Protein AF-A0A351IZZ0-F1 (afdb_monomer_lite)

Secondary structure (DSSP, 8-state):
-PPTT---TT--EEEE--HHHHHTSSSTTHHHHHHHHHHHHHHHHTSSSSPPEEEE--S-TT-TTT-

pLDDT: mean 86.91, std 10.91, range [50.72, 96.12]

Structure (mmCIF, N/CA/C/O backbone):
data_AF-A0A351IZZ0-F1
#
_entry.id   AF-A0A351IZZ0-F1
#
loop_
_atom_site.group_PDB
_atom_site.id
_atom_site.type_symbol
_atom_site.label_atom_id
_atom_site.label_alt_id
_atom_site.label_comp_id
_atom_site.label_asym_id
_atom_site.label_entity_id
_atom_site.label_seq_id
_atom_site.pdbx_PDB_ins_code
_atom_site.Cartn_x
_atom_site.Cartn_y
_atom_site.Cartn_z
_atom_site.occupancy
_atom_site.B_iso_or_equiv
_atom_site.auth_seq_id
_atom_site.auth_comp_id
_atom_site.auth_asym_id
_atom_site.auth_atom_id
_atom_site.pdbx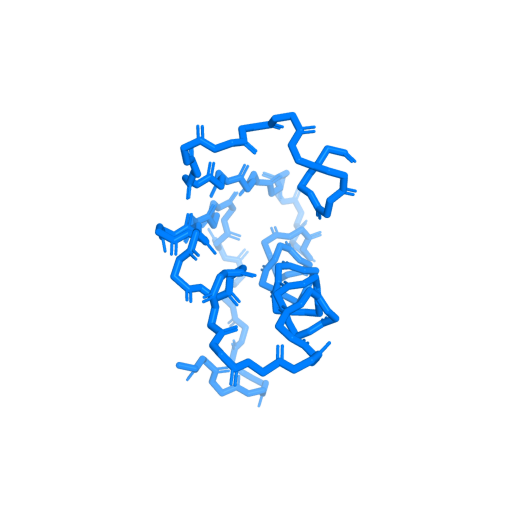_PDB_model_num
ATOM 1 N N . MET A 1 1 ? 12.075 -8.775 2.914 1.00 50.72 1 MET A N 1
ATOM 2 C CA . MET A 1 1 ? 12.674 -7.425 2.841 1.00 50.72 1 MET A CA 1
ATOM 3 C C . MET A 1 1 ? 13.701 -7.443 1.715 1.00 50.72 1 MET A C 1
ATOM 5 O O . MET A 1 1 ? 14.661 -8.192 1.823 1.00 50.72 1 MET A O 1
ATOM 9 N N . VAL A 1 2 ? 13.474 -6.734 0.602 1.00 56.38 2 VAL A N 1
ATOM 10 C CA . VAL A 1 2 ? 14.481 -6.648 -0.475 1.00 56.38 2 VAL A CA 1
ATOM 11 C C . VAL A 1 2 ? 15.543 -5.645 -0.039 1.00 56.38 2 VAL A C 1
ATOM 13 O O . VAL A 1 2 ? 15.207 -4.502 0.293 1.00 56.38 2 VAL A O 1
ATOM 16 N N . ALA A 1 3 ? 16.807 -6.069 -0.022 1.00 54.44 3 ALA A N 1
ATOM 17 C CA . ALA A 1 3 ? 17.932 -5.242 0.400 1.00 54.44 3 ALA A CA 1
ATOM 18 C C . ALA A 1 3 ? 17.903 -3.860 -0.284 1.00 54.44 3 ALA A C 1
ATOM 20 O O . ALA A 1 3 ? 17.585 -3.722 -1.470 1.00 54.44 3 ALA A O 1
ATOM 21 N N . LYS A 1 4 ? 18.177 -2.809 0.492 1.00 56.09 4 LYS A N 1
ATOM 22 C CA . LYS A 1 4 ? 18.352 -1.446 -0.022 1.00 56.09 4 LYS A CA 1
ATOM 23 C C . LYS A 1 4 ? 19.577 -1.465 -0.950 1.00 56.09 4 LYS A C 1
ATOM 25 O O . LYS A 1 4 ? 20.641 -1.879 -0.512 1.00 56.09 4 LYS A O 1
ATOM 30 N N . GLY A 1 5 ? 19.414 -1.071 -2.215 1.00 61.94 5 GLY A N 1
ATOM 31 C CA . GLY A 1 5 ? 20.483 -1.111 -3.228 1.00 61.94 5 GLY A CA 1
ATOM 32 C C . GLY A 1 5 ? 20.397 -2.262 -4.238 1.00 61.94 5 GLY A C 1
ATOM 33 O O . GLY A 1 5 ? 21.184 -2.287 -5.176 1.00 61.94 5 GLY A O 1
ATOM 34 N N . HIS A 1 6 ? 19.432 -3.178 -4.095 1.00 67.44 6 HIS A N 1
ATOM 35 C CA . HIS A 1 6 ? 19.103 -4.155 -5.135 1.00 67.44 6 HIS A CA 1
ATOM 36 C C . HIS A 1 6 ? 17.861 -3.675 -5.892 1.00 67.44 6 HIS A C 1
ATOM 38 O O . HIS A 1 6 ? 16.732 -3.816 -5.407 1.00 67.44 6 HIS A O 1
ATOM 44 N N . ASP A 1 7 ? 18.107 -3.003 -7.014 1.00 72.44 7 ASP A N 1
ATOM 45 C CA . ASP A 1 7 ? 17.085 -2.481 -7.915 1.00 72.44 7 ASP A CA 1
ATOM 46 C C . ASP A 1 7 ? 16.915 -3.409 -9.119 1.00 72.44 7 ASP A C 1
ATOM 48 O O . ASP A 1 7 ? 17.884 -4.001 -9.597 1.00 72.44 7 ASP A O 1
ATOM 52 N N . PHE A 1 8 ? 15.681 -3.546 -9.593 1.00 76.88 8 PHE A N 1
ATOM 53 C CA . PHE A 1 8 ? 15.349 -4.416 -10.715 1.00 76.88 8 PHE A CA 1
ATOM 54 C C . PHE A 1 8 ? 14.754 -3.567 -11.842 1.00 76.88 8 PHE A C 1
ATOM 56 O O . PHE A 1 8 ? 13.566 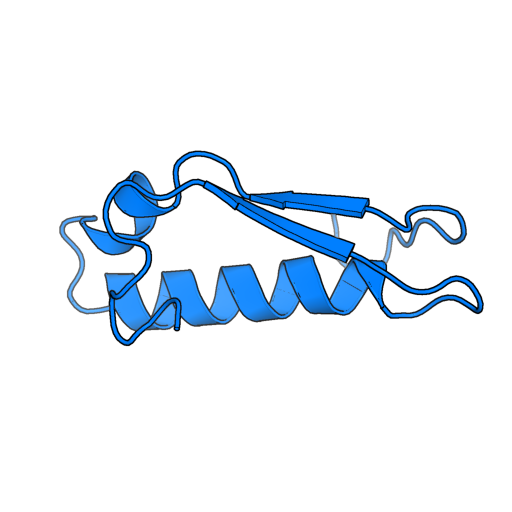-3.250 -11.793 1.00 76.88 8 PHE A O 1
ATOM 63 N N . PRO A 1 9 ? 15.536 -3.223 -12.880 1.00 76.94 9 PRO A N 1
ATOM 64 C CA . PRO A 1 9 ? 15.142 -2.219 -13.873 1.00 76.94 9 PRO A CA 1
ATOM 65 C C . PRO A 1 9 ? 13.927 -2.615 -14.726 1.00 76.94 9 PRO A C 1
ATOM 67 O O . PRO A 1 9 ? 13.298 -1.757 -15.333 1.00 76.94 9 PRO A O 1
ATOM 70 N N . LEU A 1 10 ? 13.578 -3.905 -14.771 1.00 81.62 10 LEU A N 1
ATOM 71 C CA . LEU A 1 10 ? 12.431 -4.422 -15.527 1.00 81.62 10 LEU A CA 1
ATOM 72 C C . LEU A 1 10 ? 11.213 -4.739 -14.644 1.00 81.62 10 LEU A C 1
ATOM 74 O O . LEU A 1 10 ? 10.220 -5.272 -15.139 1.00 81.62 10 LEU A O 1
ATOM 78 N N . VAL A 1 11 ? 11.265 -4.441 -13.341 1.00 83.62 11 VAL A N 1
ATOM 79 C CA . VAL A 1 11 ? 10.115 -4.637 -12.450 1.00 83.62 11 VAL A CA 1
ATOM 80 C C . VAL A 1 11 ? 9.150 -3.470 -12.613 1.00 83.62 11 VAL A C 1
ATOM 82 O O . VAL A 1 11 ? 9.350 -2.393 -12.064 1.00 83.62 11 VAL A O 1
ATOM 85 N N . SER A 1 12 ? 8.069 -3.720 -13.347 1.00 88.25 12 SER A N 1
ATOM 86 C CA . SER A 1 12 ? 6.967 -2.776 -13.565 1.00 88.25 12 SER A CA 1
ATOM 87 C C . SER A 1 12 ? 5.706 -3.117 -12.765 1.00 88.25 12 SER A C 1
ATOM 89 O O . SER A 1 12 ? 4.714 -2.399 -12.847 1.00 88.25 12 SER A O 1
ATOM 91 N N . LEU A 1 13 ? 5.710 -4.199 -11.979 1.00 90.38 13 LEU A N 1
ATOM 92 C CA . LEU A 1 13 ? 4.576 -4.603 -11.148 1.00 90.38 13 LEU A CA 1
ATOM 93 C C . LEU A 1 13 ? 5.033 -4.967 -9.737 1.00 90.38 13 LEU A C 1
ATOM 95 O O . LEU A 1 13 ? 5.918 -5.799 -9.548 1.00 90.38 13 LEU A O 1
ATOM 99 N N . VAL A 1 14 ? 4.355 -4.392 -8.750 1.00 90.81 14 VAL A N 1
ATOM 100 C CA . VAL A 1 14 ? 4.467 -4.746 -7.335 1.00 90.81 14 VAL A CA 1
ATOM 101 C C . VAL A 1 14 ? 3.108 -5.206 -6.823 1.00 90.81 14 VAL A C 1
ATOM 103 O O . VAL A 1 14 ? 2.096 -4.544 -7.042 1.00 90.81 14 VAL A O 1
ATOM 106 N N . GLY A 1 15 ? 3.098 -6.322 -6.098 1.00 92.12 15 GLY A N 1
ATOM 107 C CA . GLY A 1 15 ? 1.947 -6.790 -5.333 1.00 92.12 15 GLY A CA 1
ATOM 108 C C . GLY A 1 15 ? 2.247 -6.745 -3.839 1.00 92.12 15 GLY A C 1
ATOM 109 O O . GLY A 1 15 ? 3.231 -7.336 -3.395 1.00 92.12 15 GLY A O 1
ATOM 110 N N . VAL A 1 16 ? 1.401 -6.069 -3.066 1.00 92.19 16 VAL A N 1
ATOM 111 C CA . VAL A 1 16 ? 1.393 -6.147 -1.604 1.00 92.19 16 VAL A CA 1
ATOM 112 C C . VAL A 1 16 ? 0.223 -7.027 -1.200 1.00 92.19 16 VAL A C 1
ATOM 114 O O . VAL A 1 16 ? -0.933 -6.696 -1.454 1.00 92.19 16 VAL A O 1
ATOM 117 N N . ILE A 1 17 ? 0.533 -8.172 -0.604 1.00 93.81 17 ILE A N 1
ATOM 118 C CA . ILE A 1 17 ? -0.455 -9.186 -0.243 1.00 93.81 17 ILE A CA 1
ATOM 119 C C . ILE A 1 17 ? -0.727 -9.095 1.255 1.00 93.81 17 ILE A C 1
ATOM 121 O O . ILE A 1 17 ? 0.213 -8.975 2.040 1.00 93.81 17 ILE A O 1
ATOM 125 N N . ASN A 1 18 ? -2.002 -9.218 1.636 1.00 92.56 18 ASN A N 1
ATOM 126 C CA . ASN A 1 18 ? -2.443 -9.287 3.029 1.00 92.56 18 ASN A CA 1
ATOM 127 C C . ASN A 1 18 ? -2.031 -8.055 3.858 1.00 92.56 18 ASN A C 1
ATOM 129 O O . ASN A 1 18 ? -1.447 -8.174 4.935 1.00 92.56 18 ASN A O 1
ATOM 133 N N . THR A 1 19 ? -2.329 -6.857 3.348 1.00 93.88 19 THR A N 1
ATOM 134 C CA . THR A 1 19 ? -2.023 -5.590 4.035 1.00 93.88 19 THR A CA 1
ATOM 135 C C . THR A 1 19 ? -2.743 -5.469 5.380 1.00 93.88 19 THR A C 1
ATOM 137 O O . THR A 1 19 ? -2.240 -4.821 6.292 1.00 93.88 19 THR A O 1
ATOM 140 N N . ASP A 1 20 ? -3.872 -6.155 5.553 1.00 94.69 20 ASP A N 1
ATOM 141 C CA . ASP A 1 20 ? -4.634 -6.166 6.804 1.00 94.69 20 ASP A CA 1
ATOM 142 C C . ASP A 1 20 ? -3.805 -6.696 7.986 1.00 94.69 20 ASP A C 1
ATOM 144 O O . ASP A 1 20 ? -3.944 -6.211 9.106 1.00 94.69 20 ASP A O 1
ATOM 148 N N . ALA A 1 21 ? -2.884 -7.637 7.744 1.00 93.81 21 ALA A N 1
ATOM 149 C CA . ALA A 1 21 ? -2.029 -8.179 8.798 1.00 93.81 21 ALA A CA 1
ATOM 150 C C . ALA A 1 21 ? -1.113 -7.118 9.426 1.00 93.81 21 ALA A C 1
ATOM 152 O O . ALA A 1 21 ? -0.897 -7.141 10.636 1.00 93.81 21 ALA A O 1
ATOM 153 N N . SER A 1 22 ? -0.582 -6.185 8.628 1.00 93.12 22 SER A N 1
ATOM 154 C CA . SER A 1 22 ? 0.225 -5.080 9.158 1.00 93.12 22 SER A CA 1
ATOM 155 C C . SER A 1 22 ? -0.644 -3.944 9.688 1.00 93.12 22 SER A C 1
ATOM 157 O O . SER A 1 22 ? -0.259 -3.286 10.649 1.00 93.12 22 SER A O 1
ATOM 159 N N . LEU A 1 23 ? -1.819 -3.735 9.089 1.00 94.06 23 LEU A N 1
ATOM 160 C CA . LEU A 1 23 ? -2.748 -2.671 9.456 1.00 94.06 23 LEU A CA 1
ATOM 161 C C . LEU A 1 23 ? -3.374 -2.893 10.844 1.00 94.06 23 LEU A C 1
ATOM 163 O O . LEU A 1 23 ? -3.530 -1.938 11.597 1.00 94.06 23 LEU A O 1
ATOM 167 N N . TYR A 1 24 ? -3.687 -4.146 11.192 1.00 94.31 24 TYR A N 1
ATOM 168 C CA . TYR A 1 24 ? -4.296 -4.534 12.475 1.00 94.31 24 TYR A CA 1
ATOM 169 C C . TYR A 1 24 ? -3.332 -5.229 13.432 1.00 94.31 24 TYR A C 1
ATOM 171 O O . TYR A 1 24 ? -3.753 -5.899 14.379 1.00 94.31 24 TYR A O 1
ATOM 179 N N . MET A 1 25 ? -2.030 -5.087 13.199 1.00 94.62 25 MET A N 1
ATOM 180 C CA . MET A 1 25 ? -1.039 -5.529 14.166 1.00 94.62 25 MET A CA 1
ATOM 181 C C . MET A 1 25 ? -1.259 -4.797 15.498 1.00 94.62 25 MET A C 1
ATOM 183 O O . MET A 1 25 ? -1.621 -3.622 15.520 1.00 94.62 25 MET A O 1
ATOM 187 N N . THR A 1 26 ? -1.042 -5.484 16.622 1.00 93.50 26 THR A N 1
ATOM 188 C CA . THR A 1 26 ? -1.207 -4.922 17.975 1.00 93.50 26 THR A CA 1
ATOM 189 C C . THR A 1 26 ? -0.039 -3.995 18.340 1.00 93.50 26 THR A C 1
ATOM 191 O O . THR A 1 26 ? 0.703 -4.233 19.287 1.00 93.50 26 THR A O 1
ATOM 194 N N . ASP A 1 27 ? 0.145 -2.946 17.544 1.00 93.69 27 ASP A N 1
ATOM 195 C CA . ASP A 1 27 ? 1.140 -1.892 17.696 1.00 93.69 27 ASP A CA 1
ATOM 196 C C . ASP A 1 27 ? 0.452 -0.554 17.390 1.00 93.69 27 ASP A C 1
ATOM 198 O O . ASP A 1 27 ? -0.225 -0.410 16.373 1.00 93.69 27 ASP A O 1
ATOM 202 N N . TYR A 1 28 ? 0.632 0.450 18.249 1.00 94.19 28 TYR A N 1
ATOM 203 C CA . TYR A 1 28 ? 0.068 1.786 18.031 1.00 94.19 28 TYR A CA 1
ATOM 204 C C . TYR A 1 28 ? 0.612 2.454 16.756 1.00 94.19 28 TYR A C 1
ATOM 206 O O . TYR A 1 28 ? -0.010 3.373 16.226 1.00 94.19 28 TYR A O 1
ATOM 214 N N . ARG A 1 29 ? 1.754 1.981 16.241 1.00 95.62 29 ARG A N 1
ATOM 215 C CA . ARG A 1 29 ? 2.375 2.442 14.992 1.00 95.62 29 ARG A CA 1
ATOM 216 C C . ARG A 1 29 ? 2.007 1.594 13.779 1.00 95.62 29 ARG A C 1
ATOM 218 O O . ARG A 1 29 ? 2.557 1.829 12.707 1.00 95.62 29 ARG A O 1
ATOM 225 N N . ALA A 1 30 ? 1.094 0.628 13.900 1.00 95.00 30 ALA A N 1
ATOM 226 C CA . ALA A 1 30 ? 0.699 -0.262 12.803 1.00 95.00 30 ALA A CA 1
ATOM 227 C C . ALA A 1 30 ? 0.330 0.500 11.516 1.00 95.00 30 ALA A C 1
ATOM 229 O O . ALA A 1 30 ? 0.778 0.142 10.424 1.00 95.00 30 ALA A O 1
ATOM 230 N N . PHE A 1 31 ? -0.408 1.605 11.643 1.00 95.50 31 PHE A N 1
ATOM 231 C CA . PHE A 1 31 ? -0.796 2.447 10.510 1.00 95.50 31 PHE A CA 1
ATOM 232 C C . PHE A 1 31 ? 0.389 3.171 9.867 1.00 95.50 31 PHE A C 1
ATOM 234 O O . PHE A 1 31 ? 0.545 3.118 8.649 1.00 95.50 31 PHE A O 1
ATOM 241 N N . GLU A 1 32 ? 1.252 3.794 10.674 1.00 95.75 32 GLU A N 1
ATOM 242 C CA . GLU A 1 32 ? 2.463 4.477 10.200 1.00 95.75 32 GLU A CA 1
ATOM 243 C C . GLU A 1 32 ? 3.402 3.492 9.494 1.00 95.75 32 GLU A C 1
ATOM 245 O O . GLU A 1 32 ? 3.858 3.736 8.375 1.00 95.75 32 GLU A O 1
ATOM 250 N N . ASN A 1 33 ? 3.644 2.344 10.127 1.00 93.62 33 ASN A N 1
ATOM 251 C CA . ASN A 1 33 ? 4.501 1.295 9.596 1.00 93.62 33 ASN A CA 1
ATOM 252 C C . ASN A 1 33 ? 3.939 0.757 8.281 1.00 93.62 33 ASN A C 1
ATOM 254 O O . ASN A 1 33 ? 4.684 0.653 7.310 1.00 93.62 33 ASN A O 1
ATOM 258 N N . THR A 1 34 ? 2.634 0.473 8.222 1.00 94.88 34 THR A N 1
ATOM 259 C CA . THR A 1 34 ? 1.976 -0.006 6.999 1.00 94.88 34 THR A CA 1
ATOM 260 C C . THR A 1 34 ? 2.091 1.020 5.876 1.00 94.88 34 THR A C 1
ATOM 262 O O . THR A 1 34 ? 2.523 0.669 4.781 1.00 94.88 34 THR A O 1
ATOM 265 N N . PHE A 1 35 ? 1.794 2.292 6.148 1.00 94.75 35 PHE A N 1
ATOM 266 C CA . PHE A 1 35 ? 1.916 3.368 5.164 1.00 94.75 35 PHE A CA 1
ATOM 267 C C . PHE A 1 35 ? 3.350 3.518 4.634 1.00 94.75 35 PHE A C 1
ATOM 269 O O . PHE A 1 35 ? 3.574 3.599 3.422 1.00 94.75 35 PHE A O 1
ATOM 276 N N . SER A 1 36 ? 4.333 3.509 5.536 1.00 93.31 36 SER A N 1
ATOM 277 C CA . SER A 1 36 ? 5.755 3.608 5.194 1.00 93.31 36 SER A CA 1
ATOM 278 C C . SER A 1 36 ? 6.200 2.447 4.299 1.00 93.31 36 SER A C 1
ATOM 280 O O . SER A 1 36 ? 6.853 2.653 3.271 1.00 93.31 36 SER A O 1
ATOM 282 N N . LEU A 1 37 ? 5.776 1.226 4.635 1.00 90.81 37 LEU A N 1
ATOM 283 C CA . LEU A 1 37 ? 6.092 0.015 3.880 1.00 90.81 37 LEU A CA 1
ATOM 284 C C . LEU A 1 37 ? 5.442 0.041 2.491 1.00 90.81 37 LEU A C 1
ATOM 286 O O . LEU A 1 37 ? 6.129 -0.191 1.497 1.00 90.81 37 LEU A O 1
ATOM 290 N N . LEU A 1 38 ? 4.155 0.394 2.401 1.00 92.25 38 LEU A N 1
ATOM 291 C CA . LEU A 1 38 ? 3.447 0.554 1.128 1.00 92.25 38 LEU A CA 1
ATOM 292 C C . LEU A 1 38 ? 4.155 1.574 0.233 1.00 92.25 38 LEU A C 1
ATOM 294 O O . LEU A 1 38 ? 4.545 1.244 -0.886 1.00 92.25 38 LEU A O 1
ATOM 298 N N . THR A 1 39 ? 4.413 2.776 0.747 1.00 90.81 39 THR A N 1
ATOM 299 C CA . THR A 1 39 ? 5.080 3.851 -0.003 1.00 90.81 39 THR A CA 1
ATOM 300 C C . THR A 1 39 ? 6.456 3.418 -0.508 1.00 90.81 39 THR A C 1
ATOM 302 O O . THR A 1 39 ? 6.805 3.646 -1.668 1.00 90.81 39 THR A O 1
ATOM 305 N N . GLN A 1 40 ? 7.241 2.744 0.337 1.00 87.69 40 GLN A N 1
ATOM 306 C CA . GLN A 1 40 ? 8.574 2.282 -0.034 1.00 87.69 40 GLN A CA 1
ATOM 307 C C . GLN A 1 40 ? 8.537 1.230 -1.146 1.00 87.69 40 GLN A C 1
ATOM 309 O O . GLN A 1 40 ? 9.363 1.287 -2.060 1.00 87.69 40 GLN A O 1
ATOM 314 N N . VAL A 1 41 ? 7.636 0.249 -1.061 1.00 86.12 41 VAL A N 1
ATOM 315 C CA . VAL A 1 41 ? 7.568 -0.845 -2.039 1.00 86.12 41 VAL A CA 1
ATOM 316 C C . VAL A 1 41 ? 6.990 -0.335 -3.363 1.00 86.12 41 VAL A C 1
ATOM 318 O O . VAL A 1 41 ? 7.563 -0.613 -4.416 1.00 86.12 41 VAL A O 1
ATOM 321 N N . ILE A 1 42 ? 5.930 0.475 -3.323 1.00 88.19 42 ILE A N 1
ATOM 322 C CA . ILE A 1 42 ? 5.313 1.081 -4.515 1.00 88.19 42 ILE A CA 1
ATOM 323 C C . ILE A 1 42 ? 6.315 1.987 -5.240 1.00 88.19 42 ILE A C 1
ATOM 325 O O . ILE A 1 42 ? 6.482 1.889 -6.455 1.00 88.19 42 ILE A O 1
ATOM 329 N N . GLY A 1 43 ? 7.066 2.799 -4.491 1.00 85.25 43 GLY A N 1
ATOM 330 C CA . GLY A 1 43 ? 8.084 3.692 -5.041 1.00 85.25 43 GLY A CA 1
ATOM 331 C C . GLY A 1 43 ? 9.282 2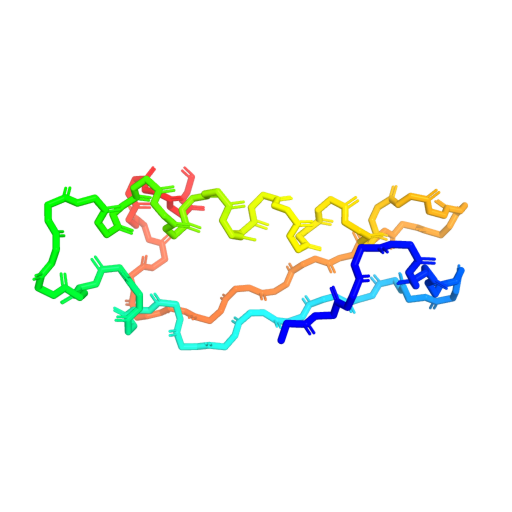.993 -5.693 1.00 85.25 43 GLY A C 1
ATOM 332 O O . GLY A 1 43 ? 10.106 3.677 -6.296 1.00 85.25 43 GLY A O 1
ATOM 333 N N . ARG A 1 44 ? 9.422 1.662 -5.585 1.00 79.19 44 ARG A N 1
ATOM 334 C CA . ARG A 1 44 ? 10.442 0.903 -6.331 1.00 79.19 44 ARG A CA 1
ATOM 335 C C . ARG A 1 44 ? 10.000 0.582 -7.759 1.00 79.19 44 ARG A C 1
ATOM 337 O O . ARG A 1 44 ? 10.803 0.740 -8.666 1.00 79.19 44 ARG A O 1
ATOM 344 N N . ALA A 1 45 ? 8.737 0.204 -7.970 1.00 80.31 45 ALA A N 1
ATOM 345 C CA . ALA A 1 45 ? 8.223 -0.141 -9.304 1.00 80.31 45 ALA A CA 1
ATOM 346 C C . ALA A 1 45 ? 8.140 1.061 -10.260 1.00 80.31 45 ALA A C 1
ATOM 348 O O . ALA A 1 45 ? 8.107 0.883 -11.470 1.00 80.31 45 ALA A O 1
ATOM 349 N N . GLY A 1 46 ? 8.078 2.283 -9.725 1.00 79.25 46 GLY A N 1
ATOM 350 C CA . GLY A 1 46 ? 7.931 3.510 -10.515 1.00 79.25 46 GLY A CA 1
ATOM 351 C C . GLY A 1 46 ? 9.236 4.192 -10.941 1.00 79.25 46 GLY A C 1
ATOM 352 O O . GLY A 1 46 ? 9.172 5.332 -11.383 1.00 79.25 46 GLY A O 1
ATOM 353 N N . ARG A 1 47 ? 10.413 3.574 -10.753 1.00 78.31 47 ARG A N 1
ATOM 354 C CA . ARG A 1 47 ? 11.719 4.224 -11.018 1.00 78.31 47 ARG A CA 1
ATOM 355 C C . ARG A 1 47 ? 12.279 4.019 -12.426 1.00 78.31 47 ARG A C 1
ATOM 357 O O . ARG A 1 47 ? 13.245 4.692 -12.770 1.00 78.31 47 ARG A O 1
ATOM 364 N N . GLY A 1 48 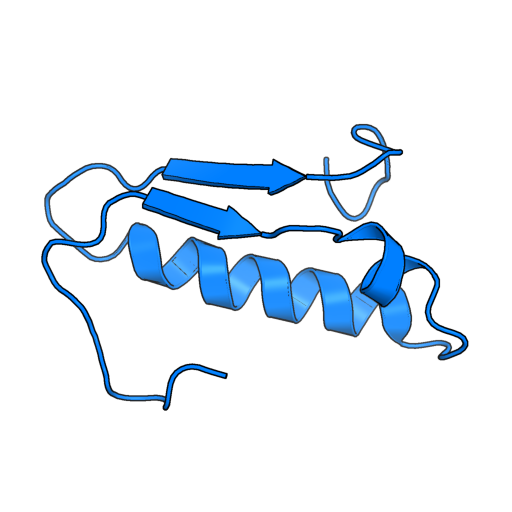? 11.729 3.087 -13.198 1.00 78.75 48 GLY A N 1
ATOM 365 C CA . GLY A 1 48 ? 12.168 2.812 -14.567 1.00 78.75 48 GLY A CA 1
ATOM 366 C C . GLY A 1 48 ? 11.401 3.613 -15.620 1.00 78.75 48 GLY A C 1
ATOM 367 O O . GLY A 1 48 ? 10.430 4.300 -15.314 1.00 78.75 48 GLY A O 1
ATOM 368 N N . ASP A 1 49 ? 11.803 3.454 -16.882 1.00 81.12 49 ASP A N 1
ATOM 369 C CA . ASP A 1 49 ? 11.138 4.079 -18.039 1.00 81.12 49 ASP A CA 1
ATOM 370 C C . ASP A 1 49 ? 9.758 3.467 -18.347 1.00 81.12 49 ASP A C 1
ATOM 372 O O . ASP A 1 49 ? 8.958 4.029 -19.096 1.00 81.12 49 ASP A O 1
ATOM 376 N N . VAL A 1 50 ? 9.471 2.292 -17.780 1.00 83.94 50 VAL A N 1
ATOM 377 C CA . VAL A 1 50 ? 8.193 1.593 -17.934 1.00 83.94 50 VAL A CA 1
ATOM 378 C C . VAL A 1 50 ? 7.252 2.001 -16.796 1.00 83.94 50 VAL A C 1
ATOM 380 O O . VAL A 1 50 ? 7.657 1.935 -15.635 1.00 83.94 50 VAL A O 1
ATOM 383 N N . PRO A 1 51 ? 5.981 2.350 -17.082 1.00 84.50 51 PRO A N 1
ATOM 384 C CA . PRO A 1 51 ? 5.004 2.658 -16.046 1.00 84.50 51 PRO A CA 1
ATOM 385 C C . PRO A 1 51 ? 4.866 1.527 -15.021 1.00 84.50 51 PRO A C 1
ATOM 387 O O . PRO A 1 51 ? 4.466 0.408 -15.351 1.00 84.50 51 PRO A O 1
ATOM 390 N N . GLY A 1 52 ? 5.179 1.842 -13.765 1.00 88.88 52 GLY A N 1
ATOM 391 C CA . GLY A 1 52 ? 4.997 0.939 -12.637 1.00 88.88 52 GLY A CA 1
ATOM 392 C C . GLY A 1 52 ? 3.529 0.824 -12.228 1.00 88.88 52 GLY A C 1
ATOM 393 O O . GLY A 1 52 ? 2.798 1.813 -12.189 1.00 88.88 52 GLY A O 1
ATOM 394 N N . ARG A 1 53 ? 3.091 -0.383 -11.872 1.00 90.69 53 ARG A N 1
ATOM 395 C CA . ARG A 1 53 ? 1.786 -0.662 -11.265 1.00 90.69 53 ARG A CA 1
ATOM 396 C C . ARG A 1 53 ? 1.974 -1.248 -9.875 1.00 90.69 53 ARG A C 1
ATOM 398 O O . ARG A 1 53 ? 2.843 -2.091 -9.656 1.00 90.69 53 ARG A O 1
ATOM 405 N N . ALA A 1 54 ? 1.105 -0.847 -8.957 1.00 91.25 54 ALA A N 1
ATOM 406 C CA . ALA A 1 54 ? 0.999 -1.439 -7.636 1.00 91.25 54 ALA A CA 1
ATOM 407 C C . ALA A 1 54 ? -0.394 -2.034 -7.440 1.00 91.25 54 ALA A C 1
ATOM 409 O O . ALA A 1 54 ? -1.396 -1.408 -7.782 1.00 91.25 54 ALA A O 1
ATOM 410 N N . LEU A 1 55 ? -0.448 -3.242 -6.890 1.00 93.88 55 LEU A N 1
ATOM 411 C CA . LEU A 1 55 ? -1.674 -3.900 -6.462 1.00 93.88 55 LEU A CA 1
ATOM 412 C C . LEU A 1 55 ? -1.586 -4.139 -4.960 1.00 93.88 55 LEU A C 1
ATOM 414 O O . LEU A 1 55 ? -0.630 -4.750 -4.487 1.00 93.88 55 LEU A O 1
ATOM 418 N N . ILE A 1 56 ? -2.576 -3.653 -4.221 1.00 94.31 56 ILE A N 1
ATOM 419 C CA . ILE A 1 56 ? -2.674 -3.834 -2.774 1.00 94.31 56 ILE A CA 1
ATOM 420 C C . ILE A 1 56 ? -3.866 -4.747 -2.516 1.00 94.31 56 ILE A C 1
ATOM 422 O O . ILE A 1 56 ? -4.985 -4.440 -2.923 1.00 94.31 56 ILE A O 1
ATOM 426 N N . GLN A 1 57 ? -3.628 -5.872 -1.852 1.00 95.56 57 GLN A N 1
ATOM 427 C CA . GLN A 1 57 ? -4.687 -6.759 -1.397 1.00 95.56 57 GLN A CA 1
ATOM 428 C C . GLN A 1 57 ? -5.034 -6.429 0.053 1.00 95.56 57 GLN A C 1
ATOM 430 O O . GLN A 1 57 ? -4.226 -6.643 0.960 1.00 95.56 57 GLN A O 1
ATOM 435 N N . THR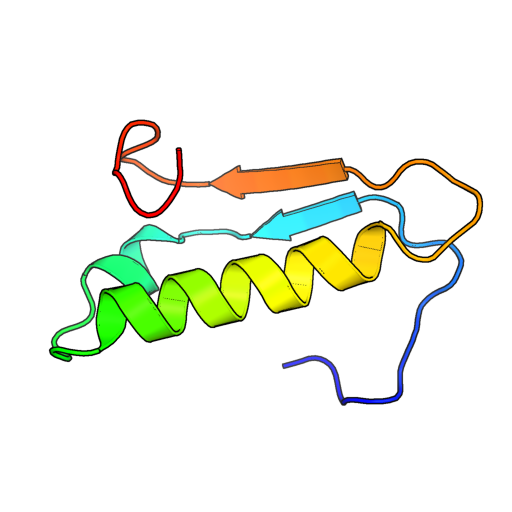 A 1 58 ? -6.264 -5.966 0.252 1.00 95.50 58 THR A N 1
ATOM 436 C CA . THR A 1 58 ? -6.849 -5.692 1.564 1.00 95.50 58 THR A CA 1
ATOM 437 C C . THR A 1 58 ? -8.328 -6.068 1.580 1.00 95.50 58 THR A C 1
ATOM 439 O O . THR A 1 58 ? -9.000 -6.004 0.547 1.00 95.50 58 THR A O 1
ATOM 442 N N . PHE A 1 59 ? -8.848 -6.427 2.751 1.00 96.12 59 PHE A N 1
ATOM 443 C CA . PHE A 1 59 ? -10.288 -6.555 2.981 1.00 96.12 59 PHE A CA 1
ATOM 444 C C . PHE A 1 59 ? -10.991 -5.199 3.171 1.00 96.12 59 PHE A C 1
ATOM 446 O O . PHE A 1 59 ? -12.215 -5.133 3.061 1.00 96.12 59 PHE A O 1
ATOM 453 N N . GLN A 1 60 ? -10.248 -4.115 3.423 1.00 94.81 60 GLN A N 1
ATOM 454 C CA . GLN A 1 60 ? -10.776 -2.759 3.597 1.00 94.81 60 GLN A CA 1
ATOM 455 C C . GLN A 1 60 ? -10.182 -1.773 2.576 1.00 94.81 60 GLN A C 1
ATOM 457 O O . GLN A 1 60 ? -9.371 -0.917 2.930 1.00 94.81 60 GLN A O 1
ATOM 462 N N . PRO A 1 61 ? -10.617 -1.814 1.303 1.00 93.31 61 PRO A N 1
ATOM 463 C CA . PRO A 1 61 ? -10.076 -0.938 0.258 1.00 93.31 61 PRO A CA 1
ATOM 464 C C . PRO A 1 61 ? -10.349 0.555 0.493 1.00 93.31 61 PRO A C 1
ATOM 466 O O . PRO A 1 61 ? -9.654 1.394 -0.062 1.00 93.31 61 PRO A O 1
ATOM 469 N N . LEU A 1 62 ? -11.345 0.894 1.318 1.00 94.69 62 LEU A N 1
ATOM 470 C CA . LEU A 1 62 ? -11.693 2.276 1.671 1.00 94.69 62 LEU A CA 1
ATOM 471 C C . LEU A 1 62 ? -11.023 2.753 2.970 1.00 94.69 62 LEU A C 1
ATOM 473 O O . LEU A 1 62 ? -11.376 3.812 3.488 1.00 94.69 62 LEU A O 1
ATOM 477 N N . HIS A 1 63 ? -10.097 1.974 3.537 1.00 93.94 63 HIS A N 1
ATOM 478 C CA . HIS A 1 63 ? -9.403 2.377 4.753 1.00 93.94 63 HIS A CA 1
ATOM 479 C C . HIS A 1 63 ? -8.558 3.644 4.491 1.00 93.94 63 HIS A C 1
ATOM 481 O O . HIS A 1 63 ? -7.825 3.666 3.502 1.00 93.94 63 HIS A O 1
ATOM 487 N N . PRO A 1 64 ? -8.565 4.665 5.373 1.00 92.25 64 PRO A N 1
ATOM 488 C CA . PRO A 1 64 ? -7.869 5.944 5.141 1.00 92.25 64 PRO A CA 1
ATOM 489 C C . PRO A 1 64 ? -6.349 5.859 4.938 1.00 92.25 64 PRO A C 1
ATOM 491 O O . PRO A 1 64 ? -5.729 6.806 4.482 1.00 92.25 64 PRO A O 1
ATOM 494 N N . ILE A 1 65 ? -5.732 4.748 5.340 1.00 92.69 65 ILE A N 1
ATOM 495 C CA . ILE A 1 65 ? -4.293 4.497 5.136 1.00 92.69 65 ILE A CA 1
ATOM 496 C C . ILE A 1 65 ? -4.002 3.933 3.734 1.00 92.69 65 ILE A C 1
ATOM 498 O O . ILE A 1 65 ? -2.859 3.970 3.287 1.00 92.69 65 ILE A O 1
ATOM 502 N N . ILE A 1 66 ? -5.016 3.377 3.064 1.00 90.50 66 ILE A N 1
ATOM 503 C CA . ILE A 1 66 ? -4.897 2.697 1.768 1.00 90.50 66 ILE A CA 1
ATOM 504 C C . ILE A 1 66 ? -5.432 3.569 0.618 1.00 90.50 66 ILE A C 1
ATOM 506 O O . ILE A 1 66 ? 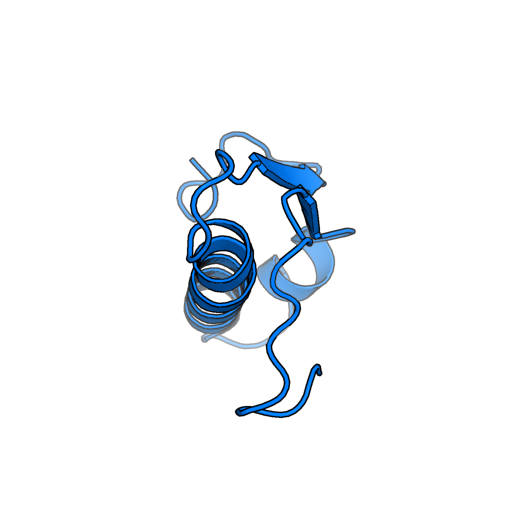-4.848 3.524 -0.463 1.00 90.50 66 ILE A O 1
ATOM 510 N N . ASN A 1 67 ? -6.520 4.320 0.842 1.00 81.00 67 ASN A N 1
ATOM 511 C CA . ASN A 1 67 ? -7.199 5.169 -0.152 1.00 81.00 67 ASN A CA 1
ATOM 512 C C . ASN A 1 67 ? -6.624 6.589 -0.230 1.00 81.00 67 ASN A C 1
ATOM 514 O O . ASN A 1 67 ? -6.413 7.185 0.849 1.00 81.00 67 ASN A O 1
#

Radius of gyration: 12.75 Å; chains: 1; bounding box: 32×15×36 Å

Sequence (67 aa):
MVAKGHDFPLVSLVGVINTDASLYMTDYRAFENTFSLLTQVIGRAGRGDVPGRALIQTFQPLHPIIN

Foldseek 3Di:
DPDDPDADQPQQEEEAPPLVCLCPPPDPCSLVVSLVVQCVRQVRNPPYPHHHDYHYDDPCCPPPSND